Protein AF-A0A6B3D0V2-F1 (afdb_monomer_lite)

Foldseek 3Di:
DVVVVVCVVVCNDPPRDDPPCPVVVVVVVVVVVVVVVVVVVVVVVCVVVVNDDDFLVNDDQQDWDQDPNDIDGFNDGDRVDTD

Radius of gyration: 22.94 Å; chains: 1; bounding box: 32×46×61 Å

Secondary structure (DSSP, 8-state):
-HHHHHHHHTT--SS---S--HHHHHHHHHHHHHHHHHHHHHHHHHHHTT--PPPGGG--TT-EEEETTEEEE-S-B-SS-B-

Structure (mmCIF, N/CA/C/O backbone):
data_AF-A0A6B3D0V2-F1
#
_entry.id   AF-A0A6B3D0V2-F1
#
loop_
_atom_site.group_PDB
_atom_site.id
_atom_site.type_symbol
_atom_site.label_atom_id
_atom_site.label_alt_id
_atom_site.label_comp_id
_atom_site.label_asym_id
_atom_site.label_entity_id
_atom_site.label_seq_id
_atom_site.pdbx_PDB_ins_code
_atom_site.Cartn_x
_atom_site.Cartn_y
_atom_site.Cartn_z
_atom_site.occupancy
_atom_site.B_iso_or_equiv
_atom_site.auth_seq_id
_atom_site.auth_comp_id
_atom_site.auth_asym_id
_atom_site.auth_atom_id
_atom_site.pdbx_PDB_model_num
ATOM 1 N N . ASP A 1 1 ? -4.230 28.400 -40.042 1.00 52.94 1 ASP A N 1
ATOM 2 C CA . ASP A 1 1 ? -2.868 28.874 -40.357 1.00 52.94 1 ASP A CA 1
ATOM 3 C C . ASP A 1 1 ? -1.921 27.677 -40.407 1.00 52.94 1 ASP A C 1
ATOM 5 O O . ASP A 1 1 ? -1.703 27.038 -39.381 1.00 52.94 1 ASP A O 1
ATOM 9 N N . ALA A 1 2 ? -1.461 27.299 -41.603 1.00 61.56 2 ALA A N 1
ATOM 10 C CA . ALA A 1 2 ? -0.768 26.028 -41.857 1.00 61.56 2 ALA A CA 1
ATOM 11 C C . ALA A 1 2 ? 0.617 25.931 -41.185 1.00 61.56 2 ALA A C 1
ATOM 13 O O . ALA A 1 2 ? 1.010 24.858 -40.731 1.00 61.56 2 ALA A O 1
ATOM 14 N N . ARG A 1 3 ? 1.304 27.066 -40.990 1.00 59.69 3 ARG A N 1
ATOM 15 C CA . ARG A 1 3 ? 2.610 27.127 -40.307 1.00 59.69 3 ARG A CA 1
ATOM 16 C C . ARG A 1 3 ? 2.562 26.652 -38.857 1.00 59.69 3 ARG A C 1
ATOM 18 O O . ARG A 1 3 ? 3.524 26.075 -38.358 1.00 59.69 3 ARG A O 1
ATOM 25 N N . ARG A 1 4 ? 1.448 26.880 -38.153 1.00 53.56 4 ARG A N 1
ATOM 26 C CA . ARG A 1 4 ? 1.281 26.415 -36.766 1.00 53.56 4 ARG A CA 1
ATOM 27 C C . ARG A 1 4 ? 1.171 24.887 -36.686 1.00 53.56 4 ARG A C 1
ATOM 29 O O . ARG A 1 4 ? 1.633 24.303 -35.710 1.00 53.56 4 ARG A O 1
ATOM 36 N N . VAL A 1 5 ? 0.592 24.263 -37.713 1.00 63.03 5 VAL A N 1
ATOM 37 C CA . VAL A 1 5 ? 0.436 22.805 -37.817 1.00 63.03 5 VAL A CA 1
ATOM 38 C C . VAL A 1 5 ? 1.767 22.146 -38.181 1.00 63.03 5 VAL A C 1
ATOM 40 O O . VAL A 1 5 ? 2.153 21.178 -37.534 1.00 63.03 5 VAL A O 1
ATOM 43 N N . GLU A 1 6 ? 2.531 22.723 -39.114 1.00 62.00 6 GLU A N 1
ATOM 44 C CA . GLU A 1 6 ? 3.892 22.257 -39.433 1.00 62.00 6 GLU A CA 1
ATOM 45 C C . GLU A 1 6 ? 4.829 22.316 -38.220 1.00 62.00 6 GLU A C 1
ATOM 47 O O . GLU A 1 6 ? 5.585 21.380 -37.972 1.00 62.00 6 GLU A O 1
ATOM 52 N N . LYS A 1 7 ? 4.732 23.368 -37.399 1.00 57.19 7 LYS A N 1
ATOM 53 C CA . LYS A 1 7 ? 5.537 23.506 -36.174 1.00 57.19 7 LYS A CA 1
ATOM 54 C C . LYS A 1 7 ? 5.183 22.464 -35.100 1.00 57.19 7 LYS A C 1
ATOM 56 O O . LYS A 1 7 ? 6.050 22.045 -34.335 1.00 57.19 7 LYS A O 1
ATOM 61 N N . TRP A 1 8 ? 3.920 22.031 -35.066 1.00 56.75 8 TRP A N 1
ATOM 62 C CA . TRP A 1 8 ? 3.446 20.929 -34.221 1.00 56.75 8 TRP A CA 1
ATOM 63 C C . TRP A 1 8 ? 3.969 19.574 -34.712 1.00 56.75 8 TRP A C 1
ATOM 65 O O . TRP A 1 8 ? 4.479 18.790 -33.915 1.00 56.75 8 TRP A O 1
ATOM 75 N N . LEU A 1 9 ? 3.901 19.323 -36.022 1.00 59.56 9 LEU A N 1
ATOM 76 C CA . LEU A 1 9 ? 4.397 18.089 -36.644 1.00 59.56 9 LEU A CA 1
ATOM 77 C C . LEU A 1 9 ? 5.928 17.967 -36.576 1.00 59.56 9 LEU A C 1
ATOM 79 O O . LEU A 1 9 ? 6.445 16.866 -36.415 1.00 59.56 9 LEU A O 1
ATOM 83 N N . ALA A 1 10 ? 6.652 19.088 -36.601 1.00 62.09 10 ALA A N 1
ATOM 84 C CA . ALA A 1 10 ? 8.103 19.151 -36.413 1.00 62.09 10 ALA A CA 1
ATOM 85 C C . ALA A 1 10 ? 8.563 18.956 -34.948 1.00 62.09 10 ALA A C 1
ATOM 87 O O . ALA A 1 10 ? 9.749 19.103 -34.649 1.00 62.09 10 ALA A O 1
ATOM 88 N N . GLY A 1 11 ? 7.649 18.660 -34.013 1.00 53.59 11 GLY A N 1
ATOM 89 C CA . GLY A 1 11 ? 7.985 18.397 -32.608 1.00 53.59 11 GLY A CA 1
ATOM 90 C C . GLY A 1 11 ? 8.429 19.633 -31.815 1.00 53.59 11 GLY A C 1
ATOM 91 O O . GLY A 1 11 ? 9.061 19.493 -30.770 1.00 53.59 11 GLY A O 1
ATOM 92 N N . GLN A 1 12 ? 8.110 20.839 -32.297 1.00 53.00 12 GLN A N 1
ATOM 93 C CA . GLN A 1 12 ? 8.413 22.120 -31.645 1.00 53.00 12 GLN A CA 1
ATOM 94 C C . GLN A 1 12 ? 7.136 22.808 -31.134 1.00 53.00 12 GLN A C 1
ATOM 96 O O . GLN A 1 12 ? 6.957 24.023 -31.260 1.00 53.00 12 GLN A O 1
ATOM 101 N N . SER A 1 13 ? 6.205 22.038 -30.571 1.00 49.44 13 SER A N 1
ATOM 102 C CA . SER A 1 13 ? 5.108 22.586 -29.774 1.00 49.44 13 SER A CA 1
ATOM 103 C C . SER A 1 13 ? 5.674 23.225 -28.499 1.00 49.44 13 SER A C 1
ATOM 105 O O . SER A 1 13 ? 6.528 22.645 -27.834 1.00 49.44 13 SER A O 1
ATOM 107 N N . ALA A 1 14 ? 5.191 24.423 -28.153 1.00 51.53 14 ALA A N 1
ATOM 108 C CA . ALA A 1 14 ? 5.637 25.269 -27.035 1.00 51.53 14 ALA A CA 1
ATOM 109 C C . ALA A 1 14 ? 5.333 24.713 -25.618 1.00 51.53 14 ALA A C 1
ATOM 111 O O . ALA A 1 14 ? 5.143 25.466 -24.671 1.00 51.53 14 ALA A O 1
ATOM 112 N N . GLY A 1 15 ? 5.291 23.393 -25.474 1.00 55.22 15 GLY A N 1
ATOM 113 C CA . GLY A 1 15 ? 5.218 22.649 -24.225 1.00 55.22 15 GLY A CA 1
ATOM 114 C C . GLY A 1 15 ? 6.010 21.371 -24.455 1.00 55.22 15 GLY A C 1
ATOM 115 O O . GLY A 1 15 ? 5.575 20.506 -25.213 1.00 55.22 15 GLY A O 1
ATOM 116 N N . GLY A 1 16 ? 7.226 21.332 -23.915 1.00 48.31 16 GLY A N 1
ATOM 117 C CA . GLY A 1 16 ? 8.283 20.392 -24.277 1.00 48.31 16 GLY A CA 1
ATOM 118 C C . GLY A 1 16 ? 8.015 18.960 -23.834 1.00 48.31 16 GLY A C 1
ATOM 119 O O . GLY A 1 16 ? 8.658 18.475 -22.913 1.00 48.31 16 GLY A O 1
ATOM 120 N N . TYR A 1 17 ? 7.106 18.264 -24.512 1.00 51.72 17 TYR A N 1
ATOM 121 C CA . TYR A 1 17 ? 7.041 16.811 -24.453 1.00 51.72 17 TYR A CA 1
ATOM 122 C C . TYR A 1 17 ? 7.612 16.240 -25.748 1.00 51.72 17 TYR A C 1
ATOM 124 O O . TYR A 1 17 ? 6.915 16.075 -26.752 1.00 51.72 17 TYR A O 1
ATOM 132 N N . ARG A 1 18 ? 8.923 15.983 -25.742 1.00 56.00 18 ARG A N 1
ATOM 133 C CA . ARG A 1 18 ? 9.581 15.242 -26.814 1.00 56.00 18 ARG A CA 1
ATOM 134 C C . ARG A 1 18 ? 9.316 13.757 -26.576 1.00 56.00 18 ARG A C 1
ATOM 136 O O . ARG A 1 18 ? 9.613 13.226 -25.514 1.00 56.00 18 ARG A O 1
ATOM 143 N N . ARG A 1 19 ? 8.763 13.085 -27.583 1.00 54.28 19 ARG A N 1
ATOM 144 C CA . ARG A 1 19 ? 8.445 11.647 -27.613 1.00 54.28 19 ARG A CA 1
ATOM 145 C C . ARG A 1 19 ? 9.720 10.772 -27.694 1.00 54.28 19 ARG A C 1
ATOM 147 O O . ARG A 1 19 ? 9.759 9.851 -28.500 1.00 54.28 19 ARG A O 1
ATOM 154 N N . SER A 1 20 ? 10.779 11.112 -26.949 1.00 54.94 20 SER A N 1
ATOM 155 C CA . SER A 1 20 ? 12.128 10.523 -27.065 1.00 54.94 20 SER A CA 1
ATOM 156 C C . SER A 1 20 ? 12.604 9.698 -25.862 1.00 54.94 20 SER A C 1
ATOM 158 O O . SER A 1 20 ? 13.716 9.198 -25.925 1.00 54.94 20 SER A O 1
ATOM 160 N N . ASP A 1 21 ? 11.790 9.492 -24.823 1.00 59.59 21 ASP A N 1
ATOM 161 C CA . ASP A 1 21 ? 12.185 8.722 -23.622 1.00 59.59 21 ASP A CA 1
ATOM 162 C C . ASP A 1 21 ? 11.501 7.353 -23.518 1.00 59.59 21 ASP A C 1
ATOM 164 O O . ASP A 1 21 ? 11.252 6.852 -22.425 1.00 59.59 21 ASP A O 1
ATOM 168 N N . THR A 1 22 ? 11.150 6.706 -24.632 1.00 68.62 22 THR A N 1
ATOM 169 C CA . THR A 1 22 ? 10.548 5.362 -24.563 1.00 68.62 22 THR A CA 1
ATOM 170 C C . THR A 1 22 ? 11.464 4.373 -23.845 1.00 68.62 22 THR A C 1
ATOM 172 O O . THR A 1 22 ? 10.992 3.639 -22.981 1.00 68.62 22 THR A O 1
ATOM 175 N N . ASP A 1 23 ? 12.770 4.408 -24.118 1.00 73.62 23 ASP A N 1
ATOM 176 C CA . ASP A 1 23 ? 13.742 3.514 -23.477 1.00 73.62 23 ASP A CA 1
ATOM 177 C C . ASP A 1 23 ? 13.933 3.818 -21.985 1.00 73.62 23 ASP A C 1
ATOM 179 O O . ASP A 1 23 ? 14.003 2.898 -21.169 1.00 73.62 23 ASP A O 1
ATOM 183 N N . GLU A 1 24 ? 13.936 5.094 -21.593 1.00 73.31 24 GLU A N 1
ATOM 184 C CA . GLU A 1 24 ? 13.993 5.482 -20.180 1.00 73.31 24 GLU A CA 1
ATOM 185 C C . GLU A 1 24 ? 12.717 5.073 -19.431 1.00 73.31 24 GLU A C 1
ATOM 187 O O . GLU A 1 24 ? 12.787 4.535 -18.326 1.00 73.31 24 GLU A O 1
ATOM 192 N N . LEU A 1 25 ? 11.543 5.254 -20.041 1.00 82.31 25 LEU A N 1
ATOM 193 C CA . LEU A 1 25 ? 10.274 4.792 -19.475 1.00 82.31 25 LEU A CA 1
ATOM 194 C C . LEU A 1 25 ? 10.242 3.266 -19.333 1.00 82.31 25 LEU A C 1
ATOM 196 O O . LEU A 1 25 ? 9.736 2.758 -18.331 1.00 82.31 25 LEU A O 1
ATOM 200 N N . HIS A 1 26 ? 10.794 2.531 -20.301 1.00 82.31 26 HIS A N 1
ATOM 201 C CA . HIS A 1 26 ? 10.927 1.078 -20.219 1.00 82.31 26 HIS A CA 1
ATOM 202 C C . HIS A 1 26 ? 11.882 0.650 -19.101 1.00 82.31 26 HIS A C 1
ATOM 204 O O . HIS A 1 26 ? 11.527 -0.252 -18.340 1.00 82.31 26 HIS A O 1
ATOM 210 N N . ARG A 1 27 ? 13.031 1.323 -18.943 1.00 83.56 27 ARG A N 1
ATOM 211 C CA . ARG A 1 27 ? 13.955 1.084 -17.824 1.00 83.56 27 ARG A CA 1
ATOM 212 C C . ARG A 1 27 ? 13.270 1.332 -16.480 1.00 83.56 27 ARG A C 1
ATOM 214 O O . ARG A 1 27 ? 13.223 0.427 -15.656 1.00 83.56 27 ARG A O 1
ATOM 221 N N . ARG A 1 28 ? 12.656 2.503 -16.287 1.00 83.50 28 ARG A N 1
ATOM 222 C CA . ARG A 1 28 ? 11.941 2.840 -15.042 1.00 83.50 28 ARG A CA 1
ATOM 223 C C . ARG A 1 28 ? 10.817 1.849 -14.740 1.00 83.50 28 ARG A C 1
ATOM 225 O O . ARG A 1 28 ? 10.586 1.495 -13.590 1.00 83.50 28 ARG A O 1
ATOM 232 N N . LYS A 1 29 ? 10.110 1.369 -15.768 1.00 89.56 29 LYS A N 1
ATOM 233 C CA . LYS A 1 29 ? 9.081 0.333 -15.606 1.00 89.56 29 LYS A CA 1
ATOM 234 C C . LYS A 1 29 ? 9.677 -0.992 -15.123 1.00 89.56 29 LYS A C 1
ATOM 236 O O . LYS A 1 29 ? 9.042 -1.649 -14.303 1.00 89.56 29 LYS A O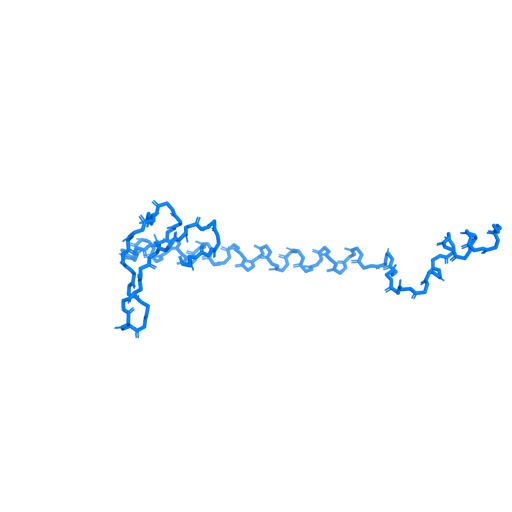 1
ATOM 241 N N . ALA A 1 30 ? 10.838 -1.389 -15.643 1.00 88.19 30 ALA A N 1
ATOM 242 C CA . ALA A 1 30 ? 11.529 -2.600 -15.208 1.00 88.19 30 ALA A CA 1
ATOM 243 C C . ALA A 1 30 ? 11.997 -2.478 -13.749 1.00 88.19 30 ALA A C 1
ATOM 245 O O . ALA A 1 30 ? 11.681 -3.353 -12.952 1.00 88.19 30 ALA A O 1
ATOM 246 N N . GLU A 1 31 ? 12.610 -1.352 -13.378 1.00 89.12 31 GLU A N 1
ATOM 247 C CA . GLU A 1 31 ? 13.040 -1.066 -11.999 1.00 89.12 31 GLU A CA 1
ATOM 248 C C . GLU A 1 31 ? 11.866 -1.144 -11.007 1.00 89.12 31 GLU A C 1
ATOM 250 O O . GLU A 1 31 ? 11.933 -1.849 -10.003 1.00 89.12 31 GLU A O 1
ATOM 255 N N . ILE A 1 32 ? 10.734 -0.504 -11.327 1.00 89.44 32 ILE A N 1
ATOM 256 C CA . ILE A 1 32 ? 9.525 -0.565 -10.489 1.00 89.44 32 ILE A CA 1
ATOM 257 C C . ILE A 1 32 ? 8.968 -1.995 -10.414 1.00 89.44 32 ILE A C 1
ATOM 259 O O . ILE A 1 32 ? 8.427 -2.395 -9.384 1.00 89.44 32 ILE A O 1
ATOM 263 N N . ALA A 1 33 ? 9.057 -2.776 -11.494 1.00 90.81 33 ALA A N 1
ATOM 264 C CA . ALA A 1 33 ? 8.589 -4.160 -11.493 1.00 90.81 33 ALA A CA 1
ATOM 265 C C . ALA A 1 33 ? 9.453 -5.057 -10.593 1.00 90.81 33 ALA A C 1
ATOM 267 O O . ALA A 1 33 ? 8.901 -5.902 -9.887 1.00 90.81 33 ALA A O 1
ATOM 268 N N . GLU A 1 34 ? 10.770 -4.851 -10.587 1.00 89.38 34 GLU A N 1
ATOM 269 C CA . GLU A 1 34 ? 11.700 -5.530 -9.680 1.00 89.38 34 GLU A CA 1
ATOM 270 C C . GLU A 1 34 ? 11.428 -5.150 -8.224 1.00 89.38 34 GLU A C 1
ATOM 272 O O . GLU A 1 34 ? 11.296 -6.028 -7.370 1.00 89.38 34 GLU A O 1
ATOM 277 N N . GLU A 1 35 ? 11.237 -3.859 -7.946 1.00 90.12 35 GLU A N 1
ATOM 278 C CA . GLU A 1 35 ? 10.915 -3.384 -6.601 1.00 90.12 35 GLU A CA 1
ATOM 279 C C . GLU A 1 35 ? 9.582 -3.970 -6.105 1.00 90.12 35 GLU A C 1
ATOM 281 O O . GLU A 1 35 ? 9.479 -4.468 -4.983 1.00 90.12 35 GLU A O 1
ATOM 286 N N . LEU A 1 36 ? 8.560 -4.007 -6.968 1.00 91.88 36 LEU A N 1
ATOM 287 C CA . LEU A 1 36 ? 7.285 -4.654 -6.661 1.00 91.88 36 LEU A CA 1
ATOM 288 C C . LEU A 1 36 ? 7.439 -6.157 -6.402 1.00 91.88 36 LEU A C 1
ATOM 290 O O . LEU A 1 36 ? 6.750 -6.684 -5.530 1.00 91.88 36 LEU A O 1
ATOM 294 N N . ALA A 1 37 ? 8.291 -6.857 -7.155 1.00 91.31 37 ALA A N 1
ATOM 295 C CA . ALA A 1 37 ? 8.544 -8.280 -6.943 1.00 91.31 37 ALA A CA 1
ATOM 296 C C . ALA A 1 37 ? 9.210 -8.525 -5.582 1.00 91.31 37 ALA A C 1
ATOM 298 O O . ALA A 1 37 ? 8.736 -9.367 -4.820 1.00 91.31 37 ALA A O 1
ATOM 299 N N . HIS A 1 38 ? 10.225 -7.727 -5.246 1.00 87.69 38 HIS A N 1
ATOM 300 C CA . HIS A 1 38 ? 10.899 -7.783 -3.953 1.00 87.69 38 HIS A CA 1
ATOM 301 C C . HIS A 1 38 ? 9.924 -7.551 -2.792 1.00 87.69 38 HIS A C 1
ATOM 303 O O . HIS A 1 38 ? 9.830 -8.371 -1.880 1.00 87.69 38 HIS A O 1
ATOM 309 N N . TRP A 1 39 ? 9.125 -6.480 -2.847 1.00 89.88 39 TRP A N 1
ATOM 310 C CA . TRP A 1 39 ? 8.162 -6.190 -1.783 1.00 89.88 39 TRP A CA 1
ATOM 311 C C . TRP A 1 39 ? 7.083 -7.262 -1.650 1.00 89.88 39 TRP A C 1
ATOM 313 O O . TRP A 1 39 ? 6.668 -7.569 -0.535 1.00 89.88 39 TRP A O 1
ATOM 323 N N . ARG A 1 40 ? 6.646 -7.879 -2.753 1.00 88.94 40 ARG A N 1
ATOM 324 C CA . ARG A 1 40 ? 5.706 -9.010 -2.696 1.00 88.94 40 ARG A CA 1
ATOM 325 C C . ARG A 1 40 ? 6.297 -10.217 -1.975 1.00 88.94 40 ARG A C 1
ATOM 327 O O . ARG A 1 40 ? 5.583 -10.861 -1.215 1.00 88.94 40 ARG A O 1
ATOM 334 N N . GLU A 1 41 ? 7.577 -10.509 -2.182 1.00 89.75 41 GLU A N 1
ATOM 335 C CA . GLU A 1 41 ? 8.267 -11.583 -1.463 1.00 89.75 41 GLU A CA 1
ATOM 336 C C . GLU A 1 41 ? 8.395 -11.270 0.032 1.00 89.75 41 GLU A C 1
ATOM 338 O O . GLU A 1 41 ? 8.081 -12.120 0.866 1.00 89.75 41 GLU A O 1
ATOM 343 N N . VAL A 1 42 ? 8.773 -10.034 0.376 1.00 88.12 42 VAL A N 1
ATOM 344 C CA . VAL A 1 42 ? 8.846 -9.566 1.771 1.00 88.12 42 VAL A CA 1
ATOM 345 C C . VAL A 1 42 ? 7.488 -9.689 2.464 1.00 88.12 42 VAL A C 1
ATOM 347 O O . VAL A 1 42 ? 7.417 -10.161 3.597 1.00 88.12 42 VAL A O 1
ATOM 350 N N . ILE A 1 43 ? 6.407 -9.308 1.780 1.00 85.81 43 ILE A N 1
ATOM 351 C CA . ILE A 1 43 ? 5.039 -9.434 2.292 1.00 85.81 43 ILE A CA 1
ATOM 352 C C . ILE A 1 43 ? 4.668 -10.909 2.491 1.00 85.81 43 ILE A C 1
ATOM 354 O O . ILE A 1 43 ? 4.193 -11.261 3.565 1.00 85.81 43 ILE A O 1
ATOM 358 N N . ALA A 1 44 ? 4.937 -11.783 1.518 1.00 85.00 44 ALA A N 1
ATOM 359 C CA . ALA A 1 44 ? 4.646 -13.213 1.642 1.00 85.00 44 ALA A CA 1
ATOM 360 C C . ALA A 1 44 ? 5.431 -13.872 2.794 1.00 85.00 44 ALA A C 1
ATOM 362 O O . ALA A 1 44 ? 4.909 -14.726 3.510 1.00 85.00 44 ALA A O 1
ATOM 363 N N . GLU A 1 45 ? 6.685 -13.470 3.006 1.00 84.75 45 GLU A N 1
ATOM 364 C CA . GLU A 1 45 ? 7.475 -13.902 4.161 1.00 84.75 45 GLU A CA 1
ATOM 365 C C . GLU A 1 45 ? 6.903 -13.363 5.480 1.00 84.75 45 GLU A C 1
ATOM 367 O O . GLU A 1 45 ? 6.854 -14.090 6.472 1.00 84.75 45 GLU A O 1
ATOM 372 N N . ALA A 1 46 ? 6.423 -12.118 5.503 1.00 84.19 46 ALA A N 1
ATOM 373 C CA . ALA A 1 46 ? 5.752 -11.553 6.668 1.00 84.19 46 ALA A CA 1
ATOM 374 C C . ALA A 1 46 ? 4.453 -12.314 6.995 1.00 84.19 46 ALA A C 1
ATOM 376 O O . ALA A 1 46 ? 4.232 -12.661 8.157 1.00 84.19 46 ALA A O 1
ATOM 377 N N . GLU A 1 47 ? 3.647 -12.665 5.990 1.00 84.00 47 GLU A N 1
ATOM 378 C CA . GLU A 1 47 ? 2.447 -13.497 6.158 1.00 84.00 47 GLU A CA 1
ATOM 379 C C . GLU A 1 47 ? 2.790 -14.879 6.729 1.00 84.00 47 GLU A C 1
ATOM 381 O O . GLU A 1 47 ? 2.140 -15.330 7.672 1.00 84.00 47 GLU A O 1
ATOM 386 N N . ARG A 1 48 ? 3.862 -15.526 6.241 1.00 82.69 48 ARG A N 1
ATOM 387 C CA . ARG A 1 48 ? 4.356 -16.803 6.799 1.00 82.69 48 ARG A CA 1
ATOM 388 C C . ARG A 1 48 ? 4.763 -16.692 8.265 1.00 82.69 48 ARG A C 1
ATOM 390 O O . ARG A 1 48 ? 4.566 -17.632 9.029 1.00 82.69 48 ARG A O 1
ATOM 397 N N . ARG A 1 49 ? 5.316 -15.548 8.666 1.00 81.50 49 ARG A N 1
ATOM 398 C CA . ARG A 1 49 ? 5.675 -15.251 10.062 1.00 81.50 49 ARG A CA 1
ATOM 399 C C . ARG A 1 49 ? 4.463 -14.905 10.934 1.00 81.50 49 ARG A C 1
ATOM 401 O O . ARG A 1 49 ? 4.635 -14.660 12.124 1.00 81.50 49 ARG A O 1
ATOM 408 N N . GLY A 1 50 ? 3.255 -14.899 10.367 1.00 82.50 50 GLY A N 1
ATOM 409 C CA . GLY A 1 50 ? 2.009 -14.590 11.066 1.00 82.50 50 GLY A CA 1
ATOM 410 C C . GLY A 1 50 ? 1.680 -13.098 11.120 1.00 82.50 50 GLY A C 1
ATOM 411 O O . GLY A 1 50 ? 0.810 -12.694 11.890 1.00 82.50 50 GLY A O 1
ATOM 412 N N . PHE A 1 51 ? 2.357 -12.263 10.327 1.00 82.81 51 PHE A N 1
ATOM 413 C CA . PHE A 1 51 ? 2.019 -10.849 10.217 1.00 82.81 51 PHE A CA 1
ATOM 414 C C . PHE A 1 51 ? 0.785 -10.680 9.324 1.00 82.81 51 PHE A C 1
ATOM 416 O O . PHE A 1 51 ? 0.796 -11.041 8.148 1.00 82.81 51 PHE A O 1
ATOM 423 N N . LYS A 1 52 ? -0.294 -10.121 9.880 1.00 82.06 52 LYS A N 1
ATOM 424 C CA . LYS A 1 52 ? -1.515 -9.824 9.123 1.00 82.06 52 LYS A CA 1
ATOM 425 C C . LYS A 1 52 ? -1.264 -8.644 8.183 1.00 82.06 52 LYS A C 1
ATOM 427 O O . LYS A 1 52 ? -1.043 -7.519 8.628 1.00 82.06 52 LYS A O 1
ATOM 432 N N . VAL A 1 53 ? -1.347 -8.907 6.883 1.00 82.25 53 VAL A N 1
ATOM 433 C CA . VAL A 1 53 ? -1.377 -7.876 5.843 1.00 82.25 53 VAL A CA 1
ATOM 434 C C . VAL A 1 53 ? -2.808 -7.365 5.727 1.00 82.25 53 VAL A C 1
ATOM 436 O O . VAL A 1 53 ? -3.742 -8.149 5.554 1.00 82.25 53 VAL A O 1
ATOM 439 N N . TRP A 1 54 ? -2.974 -6.053 5.871 1.00 82.00 54 TRP A N 1
ATOM 440 C CA . TRP A 1 54 ? -4.269 -5.383 5.796 1.00 82.00 54 TRP A CA 1
ATOM 441 C C . TRP A 1 54 ? -4.500 -4.861 4.379 1.00 82.00 54 TRP A C 1
ATOM 443 O O . TRP A 1 54 ? -3.730 -4.039 3.878 1.00 82.00 54 TRP A O 1
ATOM 453 N N . GLY A 1 55 ? -5.553 -5.349 3.735 1.00 82.62 55 GLY A N 1
ATOM 454 C CA . GLY A 1 55 ? -6.029 -4.890 2.438 1.00 82.62 55 GLY A CA 1
ATOM 455 C C . GLY A 1 55 ? -7.279 -4.015 2.558 1.00 82.62 55 GLY A C 1
ATOM 456 O O . GLY A 1 55 ? -7.870 -3.906 3.629 1.00 82.62 55 GLY A O 1
ATOM 457 N N . PRO A 1 56 ? -7.729 -3.392 1.455 1.00 81.62 56 PRO A N 1
ATOM 458 C CA . PRO A 1 56 ? -8.969 -2.616 1.445 1.00 81.62 56 PRO A CA 1
ATOM 459 C C . PRO A 1 56 ? -10.206 -3.466 1.776 1.00 81.62 56 PRO A C 1
ATOM 461 O O . PRO A 1 56 ? -11.171 -2.927 2.303 1.00 81.62 56 PRO A O 1
ATOM 464 N N . ASP A 1 57 ? -10.175 -4.772 1.495 1.00 83.25 57 ASP A N 1
ATOM 465 C CA . ASP A 1 57 ? -11.267 -5.705 1.797 1.00 83.25 57 ASP A CA 1
ATOM 466 C C . ASP A 1 57 ? -11.407 -6.007 3.300 1.00 83.25 57 ASP A C 1
ATOM 468 O O . ASP A 1 57 ? -12.448 -6.497 3.732 1.00 83.25 57 ASP A O 1
ATOM 472 N N . ASP A 1 58 ? -10.386 -5.691 4.106 1.00 84.69 58 ASP A N 1
ATOM 473 C CA . ASP A 1 58 ? -10.431 -5.838 5.563 1.00 84.69 58 ASP A CA 1
ATOM 474 C C . ASP A 1 58 ? -11.121 -4.650 6.264 1.00 84.69 58 ASP A C 1
ATOM 476 O O . ASP A 1 58 ? -11.297 -4.691 7.480 1.00 84.69 58 ASP A O 1
ATOM 480 N N . PHE A 1 59 ? -11.509 -3.594 5.532 1.00 85.44 59 PHE A N 1
ATOM 481 C CA . PHE A 1 59 ? -12.109 -2.386 6.105 1.00 85.44 59 PHE A CA 1
ATOM 482 C C . PHE A 1 59 ? -13.494 -2.098 5.534 1.00 85.44 59 PHE A C 1
ATOM 484 O O . PHE A 1 59 ? -13.738 -2.190 4.329 1.00 85.44 59 PHE A O 1
ATOM 491 N N . GLN A 1 60 ? -14.388 -1.634 6.400 1.00 88.50 60 GLN A N 1
ATOM 492 C CA . GLN A 1 60 ? -15.698 -1.117 6.035 1.00 88.50 60 GLN A CA 1
ATOM 493 C C . GLN A 1 60 ? -15.861 0.335 6.477 1.00 88.50 60 GLN A C 1
ATOM 495 O O . GLN A 1 60 ? -15.202 0.842 7.386 1.00 88.50 60 GLN A O 1
ATOM 500 N N . LYS A 1 61 ? -16.774 1.042 5.806 1.00 88.00 61 LYS A N 1
ATOM 501 C CA . LYS A 1 61 ? -17.171 2.378 6.245 1.00 88.00 61 LYS A CA 1
ATOM 502 C C . LYS A 1 61 ? -17.783 2.276 7.643 1.00 88.00 61 LYS A C 1
ATOM 504 O O . LYS A 1 61 ? -18.776 1.581 7.827 1.00 88.00 61 LYS A O 1
ATOM 509 N N . GLY A 1 62 ? -17.239 3.042 8.580 1.00 87.25 62 GLY A N 1
ATOM 510 C CA . GLY A 1 62 ? -17.644 3.062 9.980 1.00 87.25 62 GLY A CA 1
ATOM 511 C C . GLY A 1 62 ? -16.667 2.361 10.921 1.00 87.25 62 GLY A C 1
ATOM 512 O O . GLY A 1 62 ? -16.769 2.598 12.123 1.00 87.25 62 GLY A O 1
ATOM 513 N N . ASP A 1 63 ? -15.712 1.582 10.402 1.00 88.50 63 ASP A N 1
ATOM 514 C CA . ASP A 1 63 ? -14.695 0.918 11.222 1.00 88.50 63 ASP A CA 1
ATOM 515 C C . ASP A 1 63 ? -13.733 1.919 11.859 1.00 88.50 63 ASP A C 1
ATOM 517 O O . ASP A 1 63 ? -13.513 3.014 11.342 1.00 88.50 63 ASP A O 1
ATOM 521 N N . PHE A 1 64 ? -13.130 1.528 12.979 1.00 88.69 64 PHE A N 1
ATOM 522 C CA . PHE A 1 64 ? -12.102 2.315 13.647 1.00 88.69 64 PHE A CA 1
ATOM 523 C C . PHE A 1 64 ? -10.730 1.681 13.442 1.00 88.69 64 PHE A C 1
ATOM 525 O O . PHE A 1 64 ? -10.517 0.514 13.760 1.00 88.69 64 PHE A O 1
ATOM 532 N N . VAL A 1 65 ? -9.784 2.475 12.945 1.00 87.19 65 VAL A N 1
ATOM 533 C CA . VAL A 1 65 ? -8.395 2.072 12.716 1.00 87.19 65 VAL A CA 1
ATOM 534 C C . VAL A 1 65 ? -7.471 2.824 13.662 1.00 87.19 65 VAL A C 1
ATOM 536 O O . VAL A 1 65 ? -7.595 4.037 13.827 1.00 87.19 65 VAL A O 1
ATOM 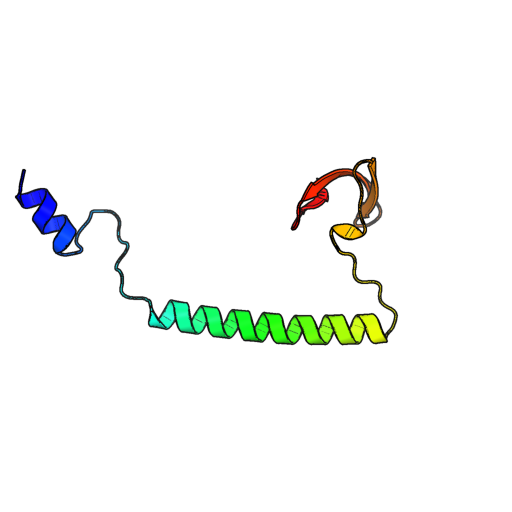539 N N . ASN A 1 66 ? -6.544 2.113 14.303 1.00 88.31 66 ASN A N 1
ATOM 540 C CA . ASN A 1 66 ? -5.502 2.746 15.102 1.00 88.31 66 ASN A CA 1
ATOM 541 C C . ASN A 1 66 ? -4.302 3.066 14.205 1.00 88.31 66 ASN A C 1
ATOM 543 O O . ASN A 1 66 ? -3.585 2.166 13.771 1.00 88.31 66 ASN A O 1
ATOM 547 N N . CYS A 1 67 ? -4.084 4.351 13.943 1.00 84.38 67 CYS A N 1
ATOM 548 C CA . CYS A 1 67 ? -2.914 4.843 13.227 1.00 84.38 67 CYS A CA 1
ATOM 549 C C . CYS A 1 67 ? -2.026 5.608 14.210 1.00 84.38 67 CYS A C 1
ATOM 551 O O . CYS A 1 67 ? -2.390 6.687 14.677 1.00 84.38 67 CYS A O 1
ATOM 553 N N . GLY A 1 68 ? -0.857 5.047 14.534 1.00 84.38 68 GLY A N 1
ATOM 554 C CA . GLY A 1 68 ? 0.139 5.716 15.378 1.00 84.38 68 GLY A CA 1
ATOM 555 C C . GLY A 1 68 ? -0.348 6.034 16.796 1.00 84.38 68 GLY A C 1
ATOM 556 O O . GLY A 1 68 ? 0.025 7.063 17.350 1.00 84.38 68 GLY A O 1
ATOM 557 N N . GLY A 1 69 ? -1.211 5.192 17.374 1.00 90.06 69 GLY A N 1
ATOM 558 C CA . GLY A 1 69 ? -1.757 5.379 18.722 1.00 90.06 69 GLY A CA 1
ATOM 559 C C . GLY A 1 69 ? -3.066 6.171 18.778 1.00 90.06 69 GLY A C 1
ATOM 560 O O . GLY A 1 69 ? -3.717 6.161 19.819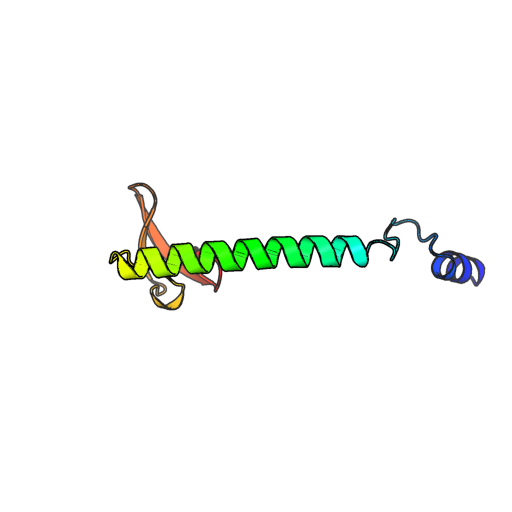 1.00 90.06 69 GLY A O 1
ATOM 561 N N . THR A 1 70 ? -3.501 6.786 17.674 1.00 90.25 70 THR A N 1
ATOM 562 C CA . THR A 1 70 ? -4.795 7.483 17.593 1.00 90.25 70 THR A CA 1
ATOM 563 C C . THR A 1 70 ? -5.802 6.657 16.800 1.00 90.25 70 THR A C 1
ATOM 565 O O . THR A 1 70 ? -5.476 6.102 15.752 1.00 90.25 70 THR A O 1
ATOM 568 N N . TRP A 1 71 ? -7.035 6.574 17.302 1.00 91.75 71 TRP A N 1
ATOM 569 C CA . TRP A 1 71 ? -8.139 5.899 16.623 1.00 91.75 71 TRP A CA 1
ATOM 570 C C . TRP A 1 71 ? -8.850 6.855 15.665 1.00 91.75 71 TRP A C 1
ATOM 572 O O . TRP A 1 71 ? -9.273 7.938 16.065 1.00 91.75 71 TRP A O 1
ATOM 582 N N . TYR A 1 72 ? -9.017 6.428 14.418 1.00 88.12 72 TYR A N 1
ATOM 583 C CA . TYR A 1 72 ? -9.722 7.165 13.373 1.00 88.12 72 TYR A CA 1
ATOM 584 C C . TYR A 1 72 ? -10.873 6.332 12.832 1.00 88.12 72 TYR A C 1
ATOM 586 O O . TYR A 1 72 ? -10.722 5.131 12.626 1.00 88.12 72 TYR A O 1
ATOM 594 N N . GLN A 1 73 ? -12.005 6.976 12.569 1.00 92.69 73 GLN A N 1
ATOM 595 C CA . GLN A 1 73 ? -13.136 6.334 11.914 1.00 92.69 73 GLN A CA 1
ATOM 596 C C . GLN A 1 73 ? -12.955 6.367 10.393 1.00 92.69 73 GLN A C 1
ATOM 598 O O . GLN A 1 73 ? -12.711 7.427 9.818 1.00 92.69 73 GLN A O 1
ATOM 603 N N . VAL A 1 74 ? -13.138 5.226 9.734 1.00 91.12 74 VAL A N 1
ATOM 604 C CA . VAL A 1 74 ? -13.139 5.100 8.276 1.00 91.12 74 VAL A CA 1
ATOM 605 C C . VAL A 1 74 ? -14.441 5.682 7.726 1.00 91.12 74 VAL A C 1
ATOM 607 O O . VAL A 1 74 ? -15.517 5.105 7.871 1.00 91.12 74 VAL A O 1
ATOM 610 N N . GLN A 1 75 ? -14.365 6.819 7.046 1.00 90.69 75 GLN A N 1
ATOM 611 C CA . GLN A 1 75 ? -15.497 7.442 6.356 1.00 90.69 75 GLN A CA 1
ATOM 612 C C . GLN A 1 75 ? -15.697 6.871 4.952 1.00 90.69 75 GLN A C 1
ATOM 614 O O . GLN A 1 75 ? -16.829 6.800 4.457 1.00 90.69 75 GLN A O 1
ATOM 619 N N . ARG A 1 76 ? -14.605 6.479 4.290 1.00 86.25 76 ARG A N 1
ATOM 620 C CA . ARG A 1 76 ? -14.606 5.911 2.941 1.00 86.25 76 ARG A CA 1
ATOM 621 C C . ARG A 1 76 ? -13.396 5.007 2.718 1.00 86.25 76 ARG A C 1
ATOM 623 O O . ARG A 1 76 ? -12.259 5.381 2.987 1.00 86.25 76 ARG A O 1
ATOM 630 N N . VAL A 1 77 ? -13.666 3.864 2.091 1.00 87.88 77 VAL A N 1
ATOM 631 C CA . VAL A 1 77 ? -12.658 2.909 1.624 1.00 87.88 77 VAL A CA 1
ATOM 632 C C . VAL A 1 77 ? -12.413 3.126 0.130 1.00 87.88 77 VAL A C 1
ATOM 634 O O . VAL A 1 77 ? -13.322 2.975 -0.686 1.00 87.88 77 VAL A O 1
ATOM 637 N N . ASN A 1 78 ? -11.193 3.504 -0.249 1.00 85.94 78 ASN A N 1
ATOM 638 C CA . ASN A 1 78 ? -10.716 3.437 -1.631 1.00 85.94 78 ASN A CA 1
ATOM 639 C C . ASN A 1 78 ? -9.721 2.289 -1.777 1.00 85.94 78 ASN A C 1
ATOM 641 O O . ASN A 1 78 ? -9.069 1.890 -0.821 1.00 85.94 78 ASN A O 1
ATOM 645 N N . LYS A 1 79 ? -9.494 1.840 -3.017 1.00 81.62 79 LYS A N 1
ATOM 646 C CA . LYS A 1 79 ? -8.517 0.776 -3.313 1.00 81.62 79 LYS A CA 1
ATOM 647 C C . LYS A 1 79 ? -7.093 1.054 -2.811 1.00 81.62 79 LYS A C 1
ATOM 649 O O . LYS A 1 79 ? -6.326 0.116 -2.656 1.00 81.62 79 LYS A O 1
ATOM 654 N N . LYS A 1 80 ? -6.717 2.327 -2.643 1.00 80.19 80 LYS A N 1
ATOM 655 C CA . LYS A 1 80 ? -5.362 2.745 -2.238 1.00 80.19 80 LYS A CA 1
ATOM 656 C C . LYS A 1 80 ? -5.322 3.598 -0.971 1.00 80.19 80 LYS A C 1
ATOM 658 O O . LYS A 1 80 ? -4.238 3.845 -0.462 1.00 80.19 80 LYS A O 1
ATOM 663 N N . THR A 1 81 ? -6.460 4.119 -0.520 1.00 81.88 81 THR A N 1
ATOM 664 C CA . THR A 1 81 ? -6.515 5.088 0.580 1.00 81.88 81 THR A CA 1
ATOM 665 C C . THR A 1 81 ? -7.760 4.870 1.423 1.00 81.88 81 THR A C 1
ATOM 667 O O . THR A 1 81 ? -8.825 4.541 0.901 1.00 81.88 81 THR A O 1
ATOM 670 N N . LEU A 1 82 ? -7.628 5.103 2.722 1.00 82.94 82 LEU A N 1
ATOM 671 C CA . LEU A 1 82 ? -8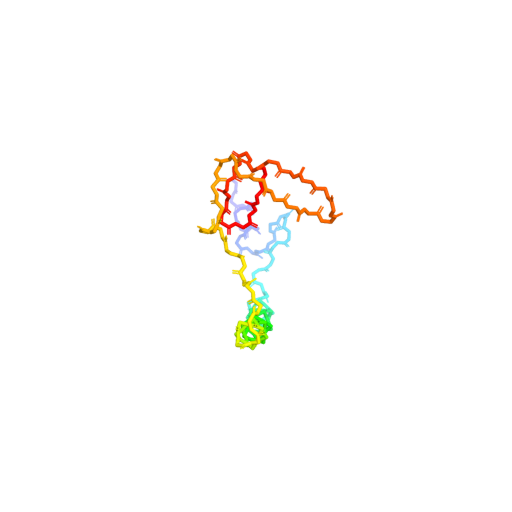.741 5.216 3.656 1.00 82.94 82 LEU A CA 1
ATOM 672 C C . LEU A 1 82 ? -8.826 6.680 4.095 1.00 82.94 82 LEU A C 1
ATOM 674 O O . LEU A 1 82 ? -7.796 7.335 4.257 1.00 82.94 82 LEU A O 1
ATOM 678 N N . THR A 1 83 ? -10.042 7.195 4.232 1.00 82.38 83 THR A N 1
ATOM 679 C CA . THR A 1 83 ? -10.349 8.565 4.696 1.00 82.38 83 THR A CA 1
ATOM 680 C C . THR A 1 83 ? -11.497 8.531 5.673 1.00 82.38 83 THR A C 1
ATOM 682 O O . THR A 1 83 ? -12.331 7.618 5.477 1.00 82.38 83 T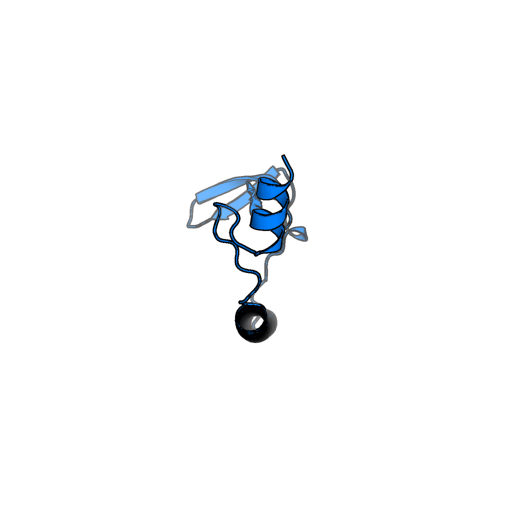HR A O 1
#

pLDDT: mean 78.12, std 13.63, range [48.31, 92.69]

Sequen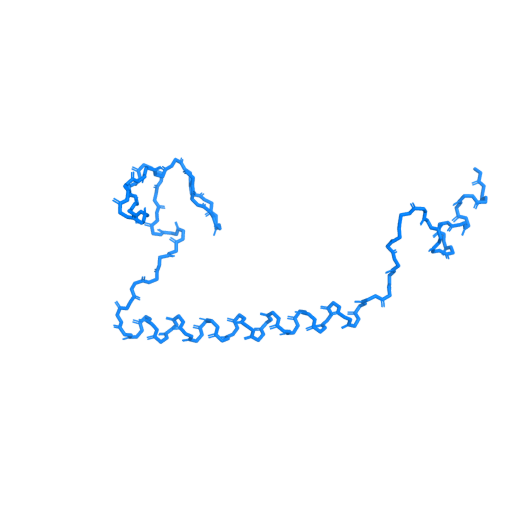ce (83 aa):
DARRVEKWLAGQSAGGYRRSDTDELHRRKAEIAEELAHWREVIAEAERRGFKVWGPDDFQKGDFVNCGGTWYQVQRVNKKTLT